Protein AF-A3UJA1-F1 (afdb_monomer_lite)

Structure (mmCIF, N/CA/C/O backbone):
data_AF-A3UJA1-F1
#
_entry.id   AF-A3UJA1-F1
#
loop_
_atom_site.group_PDB
_atom_site.id
_atom_site.type_symbol
_atom_site.label_atom_id
_atom_site.label_alt_id
_atom_site.label_comp_id
_atom_site.label_asym_id
_atom_site.label_entity_id
_atom_site.label_seq_id
_atom_site.pdbx_PDB_ins_code
_atom_site.Cartn_x
_atom_site.Cartn_y
_atom_site.Cartn_z
_atom_site.occupancy
_atom_site.B_iso_or_equiv
_atom_site.auth_seq_id
_atom_site.auth_comp_id
_atom_site.auth_asym_id
_atom_site.auth_atom_id
_atom_site.pdbx_PDB_model_num
ATOM 1 N N . MET A 1 1 ? -39.112 -81.242 25.189 1.00 46.62 1 MET A N 1
ATOM 2 C CA . MET A 1 1 ? -38.487 -80.443 24.112 1.00 46.62 1 MET A CA 1
ATOM 3 C C . MET A 1 1 ? -39.246 -79.126 24.013 1.00 46.62 1 MET A C 1
ATOM 5 O O . MET A 1 1 ? -40.306 -79.094 23.406 1.00 46.62 1 MET A O 1
ATOM 9 N N . PHE A 1 2 ? -38.778 -78.077 24.692 1.00 40.09 2 PHE A N 1
ATOM 10 C CA . PHE A 1 2 ? -39.441 -76.768 24.705 1.00 40.09 2 PHE A CA 1
ATOM 11 C C . PHE A 1 2 ? -38.776 -75.864 23.662 1.00 40.09 2 PHE A C 1
ATOM 13 O O . PHE A 1 2 ? -37.594 -75.553 23.775 1.00 40.09 2 PHE A O 1
ATOM 20 N N . LYS A 1 3 ? -39.524 -75.503 22.613 1.00 41.84 3 LYS A N 1
ATOM 21 C CA . LYS A 1 3 ? -39.110 -74.527 21.598 1.00 41.84 3 LYS A CA 1
ATOM 22 C C . LYS A 1 3 ? -39.428 -73.123 22.115 1.00 41.84 3 LYS A C 1
ATOM 24 O O . LYS A 1 3 ? -40.592 -72.801 22.325 1.00 41.84 3 LYS A O 1
ATOM 29 N N . ALA A 1 4 ? -38.390 -72.316 22.311 1.00 40.47 4 ALA A N 1
ATOM 30 C CA . ALA A 1 4 ? -38.502 -70.889 22.574 1.00 40.47 4 ALA A CA 1
ATOM 31 C C . ALA A 1 4 ? -38.815 -70.146 21.265 1.00 40.47 4 ALA A C 1
ATOM 33 O O . ALA A 1 4 ? -38.145 -70.356 20.254 1.00 40.47 4 ALA A O 1
ATOM 34 N N . LEU A 1 5 ? -39.840 -69.293 21.293 1.00 38.34 5 LEU A N 1
ATOM 35 C CA . LEU A 1 5 ? -40.178 -68.354 20.229 1.00 38.34 5 LEU A CA 1
ATOM 36 C C . LEU A 1 5 ? -39.734 -66.966 20.705 1.00 38.34 5 LEU A C 1
ATOM 38 O O . LEU A 1 5 ? -40.384 -66.365 21.557 1.00 38.34 5 LEU A O 1
ATOM 42 N N . SER A 1 6 ? -38.595 -66.490 20.208 1.00 42.59 6 SER A N 1
ATOM 43 C CA . SER A 1 6 ? -38.082 -65.152 20.511 1.00 42.59 6 SER A CA 1
ATOM 44 C C . SER A 1 6 ? -38.470 -64.188 19.394 1.00 42.59 6 SER A C 1
ATOM 46 O O . SER A 1 6 ? -38.066 -64.346 18.245 1.00 42.59 6 SER A O 1
ATOM 48 N N . LEU A 1 7 ? -39.280 -63.201 19.768 1.00 37.72 7 LEU A N 1
ATOM 49 C CA . LEU A 1 7 ? -39.694 -62.048 18.977 1.00 37.72 7 LEU A CA 1
ATOM 50 C C . LEU A 1 7 ? -38.495 -61.100 18.802 1.00 37.72 7 LEU A C 1
ATOM 52 O O . LEU A 1 7 ? -37.972 -60.579 19.786 1.00 37.72 7 LEU A O 1
ATOM 56 N N . ALA A 1 8 ? -38.042 -60.901 17.564 1.00 43.91 8 ALA A N 1
ATOM 57 C CA . ALA A 1 8 ? -36.957 -59.979 17.244 1.00 43.91 8 ALA A CA 1
ATOM 58 C C . ALA A 1 8 ? -37.483 -58.537 17.148 1.00 43.91 8 ALA A C 1
ATOM 60 O O . ALA A 1 8 ? -38.370 -58.229 16.353 1.00 43.91 8 ALA A O 1
ATOM 61 N N . LEU A 1 9 ? -36.918 -57.668 17.982 1.00 38.25 9 LEU A N 1
ATOM 62 C CA . LEU A 1 9 ? -37.148 -56.229 18.030 1.00 38.25 9 LEU A CA 1
ATOM 63 C C . LEU A 1 9 ? -36.392 -55.552 16.871 1.00 38.25 9 LEU A C 1
ATOM 65 O O . LEU A 1 9 ? -35.168 -55.633 16.799 1.00 38.25 9 LEU A O 1
ATOM 69 N N . VAL A 1 10 ? -37.110 -54.885 15.965 1.00 43.47 10 VAL A N 1
ATOM 70 C CA . VAL A 1 10 ? -36.519 -54.065 14.895 1.00 43.47 10 VAL A CA 1
ATOM 71 C C . VAL A 1 10 ? -36.221 -52.675 15.461 1.00 43.47 10 VAL A C 1
ATOM 73 O O . VAL A 1 10 ? -37.136 -51.878 15.650 1.00 43.47 10 VAL A O 1
ATOM 76 N N . LEU A 1 11 ? -34.947 -52.376 15.735 1.00 45.84 11 LEU A N 1
ATOM 77 C CA . LEU A 1 11 ? -34.476 -50.998 15.902 1.00 45.84 11 LEU A CA 1
ATOM 78 C C . LEU A 1 11 ? -33.991 -50.482 14.546 1.00 45.84 11 LEU A C 1
ATOM 80 O O . LEU A 1 11 ? -33.028 -50.997 13.981 1.00 45.84 11 LEU A O 1
ATOM 84 N N . GLY A 1 12 ? -34.665 -49.452 14.036 1.00 42.19 12 GLY A N 1
ATOM 85 C CA . GLY A 1 12 ? -34.192 -48.669 12.903 1.00 42.19 12 GLY A CA 1
ATOM 86 C C . GLY A 1 12 ? -32.969 -47.846 13.301 1.00 42.19 12 GLY A C 1
ATOM 87 O O . GLY A 1 12 ? -33.045 -47.012 14.198 1.00 42.19 12 GLY A O 1
ATOM 88 N N . ALA A 1 13 ? -31.851 -48.068 12.615 1.00 45.81 13 ALA A N 1
ATOM 89 C CA . ALA A 1 13 ? -30.716 -47.161 12.623 1.00 45.81 13 ALA A CA 1
ATOM 90 C C . ALA A 1 13 ? -30.770 -46.334 11.334 1.00 45.81 13 ALA A C 1
ATOM 92 O O . ALA A 1 13 ? -30.531 -46.839 10.238 1.00 45.81 13 ALA A O 1
ATOM 93 N N . THR A 1 14 ? -31.125 -45.059 11.466 1.00 49.16 14 THR A N 1
ATOM 94 C CA . THR A 1 14 ? -30.944 -44.054 10.421 1.00 49.16 14 THR A CA 1
ATOM 95 C C . THR A 1 14 ? -29.449 -43.906 10.166 1.00 49.16 14 THR A C 1
ATOM 97 O O . THR A 1 14 ? -28.726 -43.361 11.000 1.00 49.16 14 THR A O 1
ATOM 100 N N . GLY A 1 15 ? -28.975 -44.423 9.034 1.00 40.38 15 GLY A N 1
ATOM 101 C CA . GLY A 1 15 ? -27.613 -44.197 8.575 1.00 40.38 15 GLY A CA 1
ATOM 102 C C . GLY A 1 15 ? -27.426 -42.719 8.260 1.00 40.38 15 GLY A C 1
ATOM 103 O O . GLY A 1 15 ? -27.857 -42.244 7.214 1.00 40.38 15 GLY A O 1
ATOM 104 N N . THR A 1 16 ? -26.793 -41.979 9.165 1.00 44.75 16 THR A N 1
ATOM 105 C CA . THR A 1 16 ? -26.185 -40.694 8.835 1.00 44.75 16 THR A CA 1
ATOM 106 C C . THR A 1 16 ? -25.017 -40.974 7.906 1.00 44.75 16 THR A C 1
ATOM 108 O O . THR A 1 16 ? -23.961 -41.434 8.339 1.00 44.75 16 THR A O 1
ATOM 111 N N . THR A 1 17 ? -25.216 -40.724 6.618 1.00 44.72 17 THR A N 1
ATOM 112 C CA . THR A 1 17 ? -24.148 -40.633 5.627 1.00 44.72 17 THR A CA 1
ATOM 113 C C . THR A 1 17 ? -23.241 -39.475 6.031 1.00 44.72 17 THR A C 1
ATOM 115 O O . THR A 1 17 ? -23.491 -38.316 5.708 1.00 44.72 17 THR A O 1
ATOM 118 N N . THR A 1 18 ? -22.184 -39.768 6.780 1.00 44.53 18 THR A N 1
ATOM 119 C CA . THR A 1 18 ? -21.067 -38.842 6.934 1.00 44.53 18 THR A CA 1
ATOM 120 C C . THR A 1 18 ? -20.348 -38.795 5.594 1.00 44.53 18 THR A C 1
ATOM 122 O O . THR A 1 18 ? -19.543 -39.670 5.277 1.00 44.53 18 THR A O 1
ATOM 125 N N . VAL A 1 19 ? -20.668 -37.791 4.778 1.00 49.06 19 VAL A N 1
ATOM 126 C CA . VAL A 1 19 ? -19.791 -37.389 3.680 1.00 49.06 19 VAL A CA 1
ATOM 127 C C . VAL A 1 19 ? -18.528 -36.865 4.346 1.00 49.06 19 VAL A C 1
ATOM 129 O O . VAL A 1 19 ? -18.514 -35.768 4.900 1.00 49.06 19 VAL A O 1
ATOM 132 N N . ALA A 1 20 ? -17.479 -37.683 4.354 1.00 44.03 20 ALA A N 1
ATOM 133 C CA . ALA A 1 20 ? -16.143 -37.205 4.640 1.00 44.03 20 ALA A CA 1
ATOM 134 C C . ALA A 1 20 ? -15.808 -36.180 3.550 1.00 44.03 20 ALA A C 1
ATOM 136 O O . ALA A 1 20 ? -15.507 -36.554 2.416 1.00 44.03 20 ALA A O 1
ATOM 137 N N . LEU A 1 21 ? -15.912 -34.886 3.871 1.00 48.75 21 LEU A N 1
ATOM 138 C CA . LEU A 1 21 ? -15.221 -33.864 3.098 1.00 48.75 21 LEU A CA 1
ATOM 139 C C . LEU A 1 21 ? -13.742 -34.203 3.232 1.00 48.75 21 LEU A C 1
ATOM 141 O O . LEU A 1 21 ? -13.133 -33.975 4.278 1.00 48.75 21 LEU A O 1
ATOM 145 N N . ALA A 1 22 ? -13.197 -34.824 2.187 1.00 49.94 22 ALA A N 1
ATOM 146 C CA . ALA A 1 22 ? -11.770 -34.949 2.008 1.00 49.94 22 ALA A CA 1
ATOM 147 C C . ALA A 1 22 ? -11.184 -33.555 2.230 1.00 49.94 22 ALA A C 1
ATOM 149 O O . ALA A 1 22 ? -11.539 -32.603 1.532 1.00 49.94 22 ALA A O 1
ATOM 150 N N . GLY A 1 23 ? -10.358 -33.439 3.268 1.00 43.28 23 GLY A N 1
ATOM 151 C CA . GLY A 1 23 ? -9.580 -32.253 3.545 1.00 43.28 23 GLY A CA 1
ATOM 152 C C . GLY A 1 23 ? -8.657 -32.015 2.367 1.00 43.28 23 GLY A C 1
ATOM 153 O O . GLY A 1 23 ? -7.530 -32.500 2.339 1.00 43.28 23 GLY A O 1
ATOM 154 N N . GLN A 1 24 ? -9.142 -31.262 1.389 1.00 37.12 24 GLN A N 1
ATOM 155 C CA . GLN A 1 24 ? -8.267 -30.523 0.517 1.00 37.12 24 GLN A CA 1
ATOM 156 C C . GLN A 1 24 ? -7.654 -29.479 1.440 1.00 37.12 24 GLN A C 1
ATOM 158 O O . GLN A 1 24 ? -8.306 -28.503 1.813 1.00 37.12 24 GLN A O 1
ATOM 163 N N . GLN A 1 25 ? -6.428 -29.737 1.900 1.00 37.75 25 GLN A N 1
ATOM 164 C CA . GLN A 1 25 ? -5.584 -28.654 2.364 1.00 37.75 25 GLN A CA 1
ATOM 165 C C . GLN A 1 25 ? -5.562 -27.662 1.209 1.00 37.75 25 GLN A C 1
ATOM 167 O O . GLN A 1 25 ? -4.919 -27.894 0.185 1.00 37.75 25 GLN A O 1
ATOM 172 N N . VAL A 1 26 ? -6.341 -26.590 1.344 1.00 41.62 26 VAL A N 1
ATOM 173 C CA . VAL A 1 26 ? -6.108 -25.378 0.584 1.00 41.62 26 VAL A CA 1
ATOM 174 C C . VAL A 1 26 ? -4.702 -25.004 1.008 1.00 41.62 26 VAL A C 1
ATOM 176 O O . VAL A 1 26 ? -4.492 -24.529 2.122 1.00 41.62 26 VAL A O 1
ATOM 179 N N . VAL A 1 27 ? -3.721 -25.357 0.177 1.00 40.00 27 VAL A N 1
ATOM 180 C CA . VAL A 1 27 ? -2.393 -24.770 0.241 1.00 40.00 27 VAL A CA 1
ATOM 181 C C . VAL A 1 27 ? -2.692 -23.289 0.134 1.00 40.00 27 VAL A C 1
ATOM 183 O O . VAL A 1 27 ? -3.068 -22.823 -0.939 1.00 40.00 27 VAL A O 1
ATOM 186 N N . GLY A 1 28 ? -2.717 -22.598 1.275 1.00 40.19 28 GLY A N 1
ATOM 187 C CA . GLY A 1 28 ? -2.993 -21.176 1.310 1.00 40.19 28 GLY A CA 1
ATOM 188 C C . GLY A 1 28 ? -1.949 -20.559 0.410 1.00 40.19 28 GLY A C 1
ATOM 189 O O . GLY A 1 28 ? -0.768 -20.598 0.751 1.00 40.19 28 GLY A O 1
ATOM 190 N N . ALA A 1 29 ? -2.360 -20.120 -0.782 1.00 51.06 29 ALA A N 1
ATOM 191 C CA . ALA A 1 29 ? -1.466 -19.442 -1.694 1.00 51.06 29 ALA A CA 1
ATOM 192 C C . ALA A 1 29 ? -0.898 -18.284 -0.887 1.00 51.06 29 ALA A C 1
ATOM 194 O O . ALA A 1 29 ? -1.648 -17.425 -0.417 1.00 51.06 29 ALA A O 1
ATOM 195 N N . GLN A 1 30 ? 0.401 -18.340 -0.610 1.00 60.47 30 GLN A N 1
ATOM 196 C CA . GLN A 1 30 ? 1.032 -17.283 0.143 1.00 60.47 30 GLN A CA 1
ATOM 197 C C . GLN A 1 30 ? 0.828 -16.008 -0.665 1.00 60.47 30 GLN A C 1
ATOM 199 O O . GLN A 1 30 ? 1.183 -15.948 -1.841 1.00 60.47 30 GLN A O 1
ATOM 204 N N . SER A 1 31 ? 0.148 -15.050 -0.041 1.00 77.44 31 SER A N 1
ATOM 205 C CA . SER A 1 31 ? -0.158 -13.744 -0.605 1.00 77.44 31 SER A CA 1
ATOM 206 C C . SER A 1 31 ? 1.083 -13.180 -1.295 1.00 77.44 31 SER A C 1
ATOM 208 O O . SER A 1 31 ? 2.118 -13.023 -0.647 1.00 77.44 31 SER A O 1
ATOM 210 N N . ALA A 1 32 ? 0.989 -12.884 -2.596 1.00 90.62 32 ALA A N 1
ATOM 211 C CA . ALA A 1 32 ? 2.087 -12.264 -3.342 1.00 90.62 32 ALA A CA 1
ATOM 212 C C . ALA A 1 32 ? 2.425 -10.871 -2.783 1.00 90.62 32 ALA A C 1
ATOM 214 O O . ALA A 1 32 ? 3.522 -10.357 -2.996 1.00 90.62 32 ALA A O 1
ATOM 215 N N . VAL A 1 33 ? 1.497 -10.278 -2.026 1.00 97.50 33 VAL A N 1
ATOM 216 C CA . VAL A 1 33 ? 1.716 -9.051 -1.271 1.00 97.50 33 VAL A CA 1
ATOM 217 C C . VAL A 1 33 ? 1.941 -9.365 0.209 1.00 97.50 33 VAL A C 1
ATOM 219 O O . VAL A 1 33 ? 1.050 -9.869 0.893 1.00 97.50 33 VAL A O 1
ATOM 222 N N . ALA A 1 34 ? 3.114 -9.029 0.733 1.00 97.88 34 ALA A N 1
ATOM 223 C CA . ALA A 1 34 ? 3.421 -9.108 2.155 1.00 97.88 34 ALA A CA 1
ATOM 224 C C . ALA A 1 34 ? 3.250 -7.725 2.798 1.00 97.88 34 ALA A C 1
ATOM 226 O O . ALA A 1 34 ? 4.032 -6.814 2.531 1.00 97.88 34 ALA A O 1
ATOM 227 N N . VAL A 1 35 ? 2.232 -7.561 3.649 1.00 98.12 35 VAL A N 1
ATOM 228 C CA . VAL A 1 35 ? 1.947 -6.279 4.313 1.00 98.12 35 VAL A CA 1
ATOM 229 C C . VAL A 1 35 ? 2.542 -6.256 5.719 1.00 98.12 35 VAL A C 1
ATOM 231 O O . VAL A 1 35 ? 2.167 -7.042 6.590 1.00 98.12 35 VAL A O 1
ATOM 234 N N . SER A 1 36 ? 3.452 -5.316 5.947 1.00 97.94 36 SER A N 1
ATOM 235 C CA . SER A 1 36 ? 3.986 -4.953 7.251 1.00 97.94 36 SER A CA 1
ATOM 236 C C . SER A 1 36 ? 3.211 -3.755 7.793 1.00 97.94 36 SER A C 1
ATOM 238 O O . SER A 1 36 ? 3.413 -2.612 7.379 1.00 97.94 36 SER A O 1
ATOM 240 N N . PHE A 1 37 ? 2.277 -4.033 8.698 1.00 97.31 37 PHE A N 1
ATOM 241 C CA . PHE A 1 37 ? 1.484 -3.013 9.375 1.00 97.31 37 PHE A CA 1
ATOM 242 C C . PHE A 1 37 ? 2.306 -2.402 10.500 1.00 97.31 37 PHE A C 1
ATOM 244 O O . PHE A 1 37 ? 2.574 -3.063 11.508 1.00 97.31 37 PHE A O 1
ATOM 251 N N . GLN A 1 38 ? 2.686 -1.146 10.320 1.00 96.00 38 GLN A N 1
ATOM 252 C CA . GLN A 1 38 ? 3.449 -0.406 11.308 1.00 96.00 38 GLN A CA 1
ATOM 253 C C . GLN A 1 38 ? 2.523 0.015 12.447 1.00 96.00 38 GLN A C 1
ATOM 255 O O . GLN A 1 38 ? 1.400 0.464 12.208 1.00 96.00 38 GLN A O 1
ATOM 260 N N . ALA A 1 39 ? 2.990 -0.140 13.682 1.00 83.31 39 ALA A N 1
ATOM 261 C CA . ALA A 1 39 ? 2.314 0.434 14.836 1.00 83.31 39 ALA A CA 1
ATOM 262 C C . ALA A 1 39 ? 2.504 1.955 14.802 1.00 83.31 39 ALA A C 1
ATOM 264 O O . ALA A 1 39 ? 3.624 2.441 14.616 1.00 83.31 39 ALA A O 1
ATOM 265 N N . GLY A 1 40 ? 1.417 2.704 14.952 1.00 74.81 40 GLY A N 1
ATOM 266 C CA . GLY A 1 40 ? 1.478 4.142 15.188 1.00 74.81 40 GLY A CA 1
ATOM 267 C C . GLY A 1 40 ? 1.228 4.455 16.652 1.00 74.81 40 GLY A C 1
ATOM 268 O O . GLY A 1 40 ? 0.617 3.669 17.364 1.00 74.81 40 GLY A O 1
ATOM 269 N N . GLU A 1 41 ? 1.599 5.658 17.086 1.00 76.38 41 GLU A N 1
ATOM 270 C CA . GLU A 1 41 ? 1.197 6.158 18.411 1.00 76.38 41 GLU A CA 1
ATOM 271 C C . GLU A 1 41 ? -0.332 6.222 18.572 1.00 76.38 41 GLU A C 1
ATOM 273 O O . GLU A 1 41 ? -0.847 6.218 19.687 1.00 76.38 41 GLU A O 1
ATOM 278 N N . THR A 1 42 ? -1.063 6.307 17.456 1.00 72.94 42 THR A N 1
ATOM 279 C CA . THR A 1 42 ? -2.495 6.617 17.429 1.00 72.94 42 THR A CA 1
ATOM 280 C C . THR A 1 42 ? -3.396 5.447 17.053 1.00 72.94 42 THR A C 1
ATOM 282 O O . THR A 1 42 ? -4.594 5.531 17.313 1.00 72.94 42 THR A O 1
ATOM 285 N N . HIS A 1 43 ? -2.875 4.387 16.426 1.00 89.25 43 HIS A N 1
ATOM 286 C CA . HIS A 1 43 ? -3.688 3.250 15.985 1.00 89.25 43 HIS A CA 1
ATOM 287 C C . HIS A 1 43 ? -2.844 2.000 15.757 1.00 89.25 43 HIS A C 1
ATOM 289 O O . HIS A 1 43 ? -1.851 2.039 15.028 1.00 89.25 43 HIS A O 1
ATOM 295 N N . ASP A 1 44 ? -3.323 0.884 16.296 1.00 93.69 44 ASP A N 1
ATOM 296 C CA . ASP A 1 44 ? -2.872 -0.455 15.944 1.00 93.69 44 ASP A CA 1
ATOM 297 C C . ASP A 1 44 ? -3.957 -1.137 15.118 1.00 93.69 44 ASP A C 1
ATOM 299 O O . ASP A 1 44 ? -5.079 -1.332 15.589 1.00 93.69 44 ASP A O 1
ATOM 303 N N . TYR A 1 45 ? -3.621 -1.534 13.888 1.00 94.81 45 TYR A N 1
ATOM 304 C CA . TYR A 1 45 ? -4.596 -2.184 13.019 1.00 94.81 45 TYR A CA 1
ATOM 305 C C . TYR A 1 45 ? -5.121 -3.481 13.632 1.00 94.81 45 TYR A C 1
ATOM 307 O O . TYR A 1 45 ? -4.345 -4.383 13.977 1.00 94.81 45 TYR A O 1
ATOM 315 N N . THR A 1 46 ? -6.441 -3.593 13.698 1.00 95.69 46 THR A N 1
ATOM 316 C CA . THR A 1 46 ? -7.161 -4.781 14.152 1.00 95.69 46 THR A CA 1
ATOM 317 C C . THR A 1 46 ? -7.017 -5.934 13.155 1.00 95.69 46 THR A C 1
ATOM 319 O O . THR A 1 46 ? -6.596 -5.761 12.011 1.00 95.69 46 THR A O 1
ATOM 322 N N . ALA A 1 47 ? -7.388 -7.148 13.567 1.00 96.56 47 ALA A N 1
ATOM 323 C CA . ALA A 1 47 ? -7.346 -8.307 12.678 1.00 96.56 47 ALA A CA 1
ATOM 324 C C . ALA A 1 47 ? -8.274 -8.160 11.452 1.00 96.56 47 ALA A C 1
ATOM 326 O O . ALA A 1 47 ? -7.891 -8.580 10.360 1.00 96.56 47 ALA A O 1
ATOM 327 N N . SER A 1 48 ? -9.457 -7.545 11.608 1.00 96.62 48 SER A N 1
ATOM 328 C CA . SER A 1 48 ? -10.393 -7.319 10.495 1.00 96.62 48 SER A CA 1
ATOM 329 C C . SER A 1 48 ? -9.851 -6.295 9.503 1.00 96.62 48 SER A C 1
ATOM 331 O O . SER A 1 48 ? -9.866 -6.548 8.299 1.00 96.62 48 SER A O 1
ATOM 333 N N . GLU A 1 49 ? -9.288 -5.193 10.003 1.00 97.62 49 GLU A N 1
ATOM 334 C CA . GLU A 1 49 ? -8.627 -4.181 9.176 1.00 97.62 49 GLU A CA 1
ATOM 335 C C . GLU A 1 49 ? -7.478 -4.799 8.381 1.00 97.62 49 GLU A C 1
ATOM 337 O O . GLU A 1 49 ? -7.399 -4.623 7.166 1.00 97.62 49 GLU A O 1
ATOM 342 N N . AR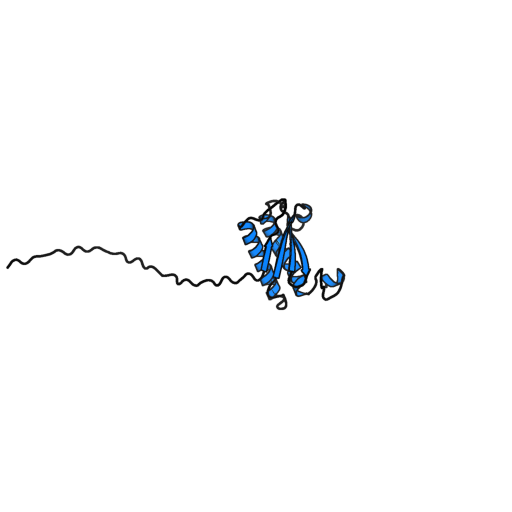G A 1 50 ? -6.617 -5.586 9.041 1.00 98.00 50 ARG A N 1
ATOM 343 C CA . ARG A 1 50 ? -5.483 -6.252 8.387 1.00 98.00 50 ARG A CA 1
ATOM 344 C C . ARG A 1 50 ? -5.927 -7.195 7.276 1.00 98.00 50 ARG A C 1
ATOM 346 O O . ARG A 1 50 ? -5.313 -7.188 6.209 1.00 98.00 50 ARG A O 1
ATOM 353 N N . ALA A 1 51 ? -6.975 -7.983 7.513 1.00 97.81 51 ALA A N 1
ATOM 354 C CA . ALA A 1 51 ? -7.530 -8.889 6.512 1.00 97.81 51 ALA A CA 1
ATOM 355 C C . ALA A 1 51 ? -8.076 -8.110 5.306 1.00 97.81 51 ALA A C 1
ATOM 357 O O . ALA A 1 51 ? -7.643 -8.344 4.182 1.00 97.81 51 ALA A O 1
ATOM 358 N N . LEU A 1 52 ? -8.928 -7.107 5.548 1.00 98.44 52 LEU A N 1
ATOM 359 C CA . LEU A 1 52 ? -9.508 -6.263 4.499 1.00 98.44 52 LEU A CA 1
ATOM 360 C C . LEU A 1 52 ? -8.436 -5.566 3.650 1.00 98.44 52 LEU A C 1
ATOM 362 O O . LEU A 1 52 ? -8.510 -5.561 2.422 1.00 98.44 52 LEU A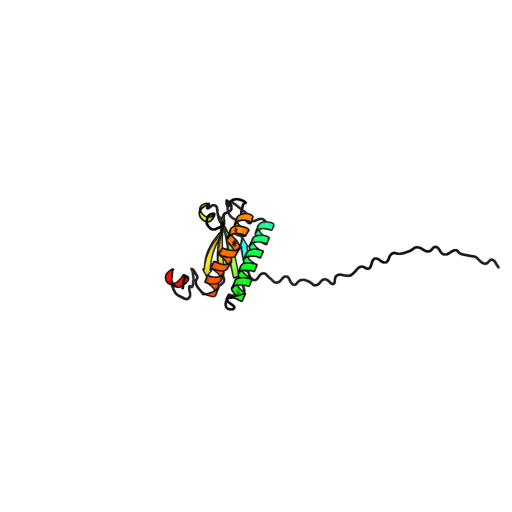 O 1
ATOM 366 N N . ILE A 1 53 ? -7.439 -4.971 4.303 1.00 98.56 53 ILE A N 1
ATOM 367 C CA . ILE A 1 53 ? -6.343 -4.258 3.641 1.00 98.56 53 ILE A CA 1
ATOM 368 C C . ILE A 1 53 ? -5.516 -5.222 2.789 1.00 98.56 53 ILE A C 1
ATOM 370 O O . ILE A 1 53 ? -5.194 -4.910 1.641 1.00 98.56 53 ILE A O 1
ATOM 374 N N . SER A 1 54 ? -5.192 -6.397 3.333 1.00 98.44 54 SER A N 1
ATOM 375 C CA . SER A 1 54 ? -4.413 -7.412 2.618 1.00 98.44 54 SER A CA 1
ATOM 376 C C . SER A 1 54 ? -5.170 -7.944 1.402 1.00 98.44 54 SER A C 1
ATOM 378 O O . SER A 1 54 ? -4.575 -8.089 0.336 1.00 98.44 54 SER A O 1
ATOM 380 N N . ASP A 1 55 ? -6.479 -8.172 1.522 1.00 98.31 55 ASP A N 1
ATOM 381 C CA . ASP A 1 55 ? -7.325 -8.619 0.412 1.00 98.31 55 ASP A CA 1
ATOM 382 C C . ASP A 1 55 ? -7.364 -7.586 -0.721 1.00 98.31 55 ASP A C 1
ATOM 384 O O . ASP A 1 55 ? -7.159 -7.931 -1.887 1.00 98.31 55 ASP A O 1
ATOM 388 N N . ILE A 1 56 ? -7.550 -6.303 -0.391 1.00 98.69 56 ILE A N 1
ATOM 389 C CA . ILE A 1 56 ? -7.577 -5.223 -1.389 1.00 98.69 56 ILE A CA 1
ATOM 390 C C . ILE A 1 56 ? -6.216 -5.075 -2.084 1.00 98.69 56 ILE A C 1
ATOM 392 O O . ILE A 1 56 ? -6.161 -4.906 -3.304 1.00 98.69 56 ILE A O 1
ATOM 396 N N . LEU A 1 57 ? -5.109 -5.151 -1.341 1.00 98.62 57 LEU A N 1
ATOM 397 C CA . LEU A 1 57 ? -3.772 -5.047 -1.932 1.00 98.62 57 LEU A CA 1
ATOM 398 C C . LEU A 1 57 ? -3.426 -6.262 -2.796 1.00 98.62 57 LEU A C 1
ATOM 400 O O . LEU A 1 57 ? -2.822 -6.099 -3.856 1.00 98.62 57 LEU A O 1
ATOM 404 N N . ASN A 1 58 ? -3.860 -7.462 -2.409 1.00 98.19 58 ASN A N 1
ATOM 405 C CA . ASN A 1 58 ? -3.757 -8.637 -3.269 1.00 98.19 58 ASN A CA 1
ATOM 406 C C . ASN A 1 58 ? -4.569 -8.483 -4.548 1.00 98.19 58 ASN A C 1
ATOM 408 O O . ASN A 1 58 ? -4.086 -8.832 -5.623 1.00 98.19 58 ASN A O 1
ATOM 412 N N . GLN A 1 59 ? -5.775 -7.928 -4.460 1.00 98.31 59 GLN A N 1
ATOM 413 C CA . GLN A 1 59 ? -6.575 -7.639 -5.643 1.00 98.31 59 GLN A CA 1
ATOM 414 C C . GLN A 1 59 ? -5.860 -6.646 -6.571 1.00 98.31 59 GLN A C 1
ATOM 416 O O . GLN A 1 59 ? -5.771 -6.900 -7.773 1.00 98.31 59 GLN A O 1
ATOM 421 N N . ALA A 1 60 ? -5.304 -5.558 -6.025 1.00 98.50 60 ALA A N 1
ATOM 422 C CA . ALA A 1 60 ? -4.510 -4.599 -6.794 1.00 98.50 60 ALA A CA 1
ATOM 423 C C . ALA A 1 60 ? -3.314 -5.278 -7.487 1.00 98.50 60 ALA A C 1
ATOM 425 O O . ALA A 1 60 ? -3.064 -5.033 -8.670 1.00 98.50 60 ALA A O 1
ATOM 426 N N . TYR A 1 61 ? -2.625 -6.179 -6.780 1.00 98.50 61 TYR A N 1
ATOM 427 C CA . TYR A 1 61 ? -1.522 -6.963 -7.332 1.00 98.50 61 TYR A CA 1
ATOM 428 C C . TYR A 1 61 ? -1.963 -7.838 -8.500 1.00 98.50 61 TYR A C 1
ATOM 430 O O . TYR A 1 61 ? -1.349 -7.766 -9.559 1.00 98.50 61 TYR A O 1
ATOM 438 N N . GLN A 1 62 ? -3.029 -8.627 -8.343 1.00 98.06 62 GLN A N 1
ATOM 439 C CA . GLN A 1 62 ? -3.485 -9.536 -9.400 1.00 98.06 62 GLN A CA 1
ATOM 440 C C . GLN A 1 62 ? -3.893 -8.771 -10.663 1.00 98.06 62 GLN A C 1
ATOM 442 O O . GLN A 1 62 ? -3.522 -9.171 -11.765 1.00 98.06 62 GLN A O 1
ATOM 447 N N . ILE A 1 63 ? -4.598 -7.644 -10.505 1.00 98.25 63 ILE A N 1
ATOM 448 C CA . I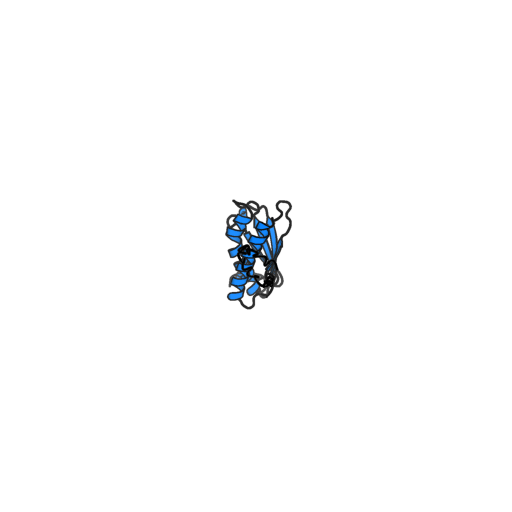LE A 1 63 ? -4.972 -6.771 -11.627 1.00 98.25 63 ILE A CA 1
ATOM 449 C C . ILE A 1 63 ? -3.713 -6.231 -12.314 1.00 98.25 63 ILE A C 1
ATOM 451 O O . ILE A 1 63 ? -3.557 -6.370 -13.523 1.00 98.25 63 ILE A O 1
ATOM 455 N N . THR A 1 64 ? -2.773 -5.680 -11.543 1.00 97.94 64 THR A N 1
ATOM 456 C CA . THR A 1 64 ? -1.564 -5.072 -12.117 1.00 97.94 64 THR A CA 1
ATOM 457 C C . THR A 1 64 ? -0.662 -6.116 -12.774 1.00 97.94 64 THR A C 1
ATOM 459 O O . THR A 1 64 ? -0.128 -5.869 -13.848 1.00 97.94 64 THR A O 1
ATOM 462 N N . LYS A 1 65 ? -0.495 -7.296 -12.170 1.00 97.69 65 LYS A N 1
ATOM 463 C CA . LYS A 1 65 ? 0.319 -8.396 -12.711 1.00 97.69 65 LYS A CA 1
ATOM 464 C C . LYS A 1 65 ? -0.265 -8.956 -14.012 1.00 97.69 65 LYS A C 1
ATOM 466 O O . LYS A 1 65 ? 0.505 -9.381 -14.870 1.00 97.69 65 LYS A O 1
ATOM 471 N N . ALA A 1 66 ? -1.591 -8.940 -14.171 1.00 97.69 66 ALA A N 1
ATOM 472 C CA . ALA A 1 66 ? -2.246 -9.331 -15.418 1.00 97.69 66 ALA A CA 1
ATOM 473 C C . ALA A 1 66 ? -1.918 -8.361 -16.568 1.00 97.69 66 ALA A C 1
ATOM 475 O O . ALA A 1 66 ? -1.612 -8.813 -17.671 1.00 97.69 66 ALA A O 1
ATOM 476 N N . ASP A 1 67 ? -1.916 -7.053 -16.296 1.00 97.38 67 ASP A N 1
ATOM 477 C CA . ASP A 1 67 ? -1.593 -6.020 -17.292 1.00 97.38 67 ASP A CA 1
ATOM 478 C C . ASP A 1 67 ? -0.078 -5.863 -17.517 1.00 97.38 67 ASP A C 1
ATOM 480 O O . ASP A 1 67 ? 0.375 -5.531 -18.616 1.00 97.38 67 ASP A O 1
ATOM 484 N N . PHE A 1 68 ? 0.722 -6.128 -16.482 1.00 96.62 68 PHE A N 1
ATOM 485 C CA . PHE A 1 68 ? 2.177 -5.991 -16.469 1.00 96.62 68 PHE A CA 1
ATOM 486 C C . PHE A 1 68 ? 2.842 -7.276 -15.950 1.00 96.62 68 PHE A C 1
ATOM 488 O O . PHE A 1 68 ? 3.255 -7.342 -14.785 1.00 96.62 68 PHE A O 1
ATOM 495 N N . PRO A 1 69 ? 3.013 -8.303 -16.806 1.00 96.12 69 PRO A N 1
ATOM 496 C CA . PRO A 1 69 ? 3.595 -9.587 -16.408 1.00 96.12 69 PRO A CA 1
ATOM 497 C C . PRO A 1 69 ? 5.003 -9.483 -15.800 1.00 96.12 69 PRO A C 1
ATOM 499 O O . PRO A 1 69 ? 5.413 -10.367 -15.045 1.00 96.12 69 PRO A O 1
ATOM 502 N N . GLN A 1 70 ? 5.732 -8.401 -16.097 1.00 92.69 70 GLN A N 1
ATOM 503 C CA . GLN A 1 70 ? 7.061 -8.108 -15.559 1.00 92.69 70 GLN A CA 1
ATOM 504 C C . GLN A 1 70 ? 7.071 -7.557 -14.124 1.00 92.69 70 GLN A C 1
ATOM 506 O O . GLN A 1 70 ? 8.153 -7.420 -13.552 1.00 92.69 70 GLN A O 1
ATOM 511 N N . LEU A 1 71 ? 5.915 -7.220 -13.534 1.00 96.44 71 LEU A N 1
ATOM 512 C CA . LEU A 1 71 ? 5.837 -6.857 -12.113 1.00 96.44 71 LEU A CA 1
ATOM 513 C C . LEU A 1 71 ? 6.445 -7.989 -11.269 1.00 96.44 71 LEU A C 1
ATOM 515 O O . LEU A 1 71 ? 6.246 -9.157 -11.586 1.00 96.44 71 LEU A O 1
ATOM 519 N N . ALA A 1 72 ? 7.179 -7.674 -10.202 1.00 94.62 72 ALA A N 1
ATOM 520 C CA . ALA A 1 72 ? 7.812 -8.698 -9.369 1.00 94.62 72 ALA A CA 1
ATOM 521 C C . ALA A 1 72 ? 6.793 -9.720 -8.820 1.00 94.62 72 ALA A C 1
ATOM 523 O O . ALA A 1 72 ? 5.646 -9.382 -8.531 1.00 94.62 72 ALA A O 1
ATOM 524 N N . ASP A 1 73 ? 7.214 -10.977 -8.656 1.00 94.81 73 ASP A N 1
ATOM 525 C CA . ASP A 1 73 ? 6.337 -12.056 -8.166 1.00 94.81 73 ASP A CA 1
ATOM 526 C C . ASP A 1 73 ? 5.980 -11.912 -6.678 1.00 94.81 73 ASP A C 1
ATOM 528 O O . ASP A 1 73 ? 5.017 -12.514 -6.211 1.00 94.81 73 ASP A O 1
ATOM 532 N N . ALA A 1 74 ? 6.729 -11.085 -5.945 1.00 95.12 74 ALA A N 1
ATOM 533 C CA . ALA A 1 74 ? 6.448 -10.723 -4.566 1.00 95.12 74 ALA A CA 1
ATOM 534 C C . ALA A 1 74 ? 6.624 -9.214 -4.358 1.00 95.12 74 ALA A C 1
ATOM 536 O O . ALA A 1 74 ? 7.615 -8.633 -4.810 1.00 95.12 74 ALA A O 1
ATOM 537 N N . ILE A 1 75 ? 5.675 -8.602 -3.648 1.00 97.81 75 ILE A N 1
ATOM 538 C CA . ILE A 1 75 ? 5.671 -7.185 -3.277 1.00 97.81 75 ILE A CA 1
ATOM 539 C C . ILE A 1 75 ? 5.615 -7.065 -1.757 1.00 97.81 75 ILE A C 1
ATOM 541 O O . ILE A 1 75 ? 4.738 -7.640 -1.116 1.00 97.81 75 ILE A O 1
ATOM 545 N N . SER A 1 76 ? 6.506 -6.267 -1.182 1.00 98.50 76 SER A N 1
ATOM 546 C CA . SER A 1 76 ? 6.425 -5.873 0.224 1.00 98.50 76 SER A CA 1
ATOM 547 C C . SER A 1 76 ? 5.736 -4.519 0.348 1.00 98.50 76 SER A C 1
ATOM 549 O O . SER A 1 76 ? 6.030 -3.592 -0.406 1.00 98.50 76 SER A O 1
ATOM 551 N N . VAL A 1 77 ? 4.838 -4.384 1.318 1.00 98.75 77 VAL A N 1
ATOM 552 C CA . VAL A 1 77 ? 4.124 -3.136 1.603 1.00 98.75 77 VAL A CA 1
ATOM 553 C C . VAL A 1 77 ? 4.357 -2.753 3.053 1.00 98.75 77 VAL A C 1
ATOM 555 O O . VAL A 1 77 ? 4.020 -3.518 3.950 1.00 98.75 77 VAL A O 1
ATOM 558 N N . GLU A 1 78 ? 4.888 -1.563 3.293 1.00 98.44 78 GLU A N 1
ATOM 559 C CA . GLU A 1 78 ? 4.903 -0.943 4.617 1.00 98.44 78 GLU A CA 1
ATOM 560 C C . GLU A 1 78 ? 3.686 -0.026 4.729 1.00 98.44 78 GLU A C 1
ATOM 562 O O . GLU A 1 78 ? 3.561 0.925 3.958 1.00 98.44 78 GLU A O 1
ATOM 567 N N . LEU A 1 79 ? 2.764 -0.326 5.647 1.00 98.25 79 LEU A N 1
ATOM 568 C CA . LEU A 1 79 ? 1.564 0.482 5.856 1.00 98.25 79 LEU A CA 1
ATOM 569 C C . LEU A 1 79 ? 1.654 1.237 7.178 1.00 98.25 79 LEU A C 1
ATOM 571 O O . LEU A 1 79 ? 1.681 0.620 8.245 1.00 98.25 79 LEU A O 1
ATOM 575 N N . HIS A 1 80 ? 1.647 2.564 7.091 1.00 97.31 80 HIS A N 1
ATOM 576 C CA . HIS A 1 80 ? 1.709 3.460 8.237 1.00 97.31 80 HIS A CA 1
ATOM 577 C C . HIS A 1 80 ? 0.336 4.075 8.544 1.00 97.31 80 HIS A C 1
ATOM 579 O O . HIS A 1 80 ? -0.277 4.680 7.657 1.00 97.31 80 HIS A O 1
ATOM 585 N N . PRO A 1 81 ? -0.138 3.998 9.796 1.00 96.50 81 PRO A N 1
ATOM 586 C CA . PRO A 1 81 ? -1.261 4.810 10.240 1.00 96.50 81 PRO A CA 1
ATOM 587 C C . PRO A 1 81 ? -0.823 6.276 10.355 1.00 96.50 81 PRO A C 1
ATOM 589 O O . PRO A 1 81 ? 0.233 6.577 10.914 1.00 96.50 81 PRO A O 1
ATOM 592 N N . ILE A 1 82 ? -1.635 7.205 9.848 1.00 95.38 82 ILE A N 1
ATOM 593 C CA . ILE A 1 82 ? -1.366 8.648 9.930 1.00 95.38 82 ILE A CA 1
ATOM 594 C C . ILE A 1 82 ? -2.593 9.427 10.409 1.00 95.38 82 ILE A C 1
ATOM 596 O O . ILE A 1 82 ? -3.731 9.105 10.076 1.00 95.38 82 ILE A O 1
ATOM 600 N N . ASN A 1 83 ? -2.358 10.504 11.160 1.00 93.38 83 ASN A N 1
ATOM 601 C CA . ASN A 1 83 ? -3.376 11.491 11.518 1.00 93.38 83 ASN A CA 1
ATOM 602 C C . ASN A 1 83 ? -3.218 12.729 10.620 1.00 93.38 83 ASN A C 1
ATOM 604 O O . ASN A 1 83 ? -2.579 13.715 10.994 1.00 93.38 83 ASN A O 1
ATOM 608 N N . ARG A 1 84 ? -3.721 12.638 9.383 1.00 89.50 84 ARG A N 1
ATOM 609 C CA . ARG A 1 84 ? -3.626 13.715 8.385 1.00 89.50 84 ARG A CA 1
ATOM 610 C C . ARG A 1 84 ? -4.949 13.852 7.619 1.00 89.50 84 ARG A C 1
ATOM 612 O O . ARG A 1 84 ? -5.091 13.248 6.556 1.00 89.50 84 ARG A O 1
ATOM 619 N N . PRO A 1 85 ? -5.863 14.724 8.078 1.00 85.44 85 PRO A N 1
ATOM 620 C CA . PRO A 1 85 ? -7.160 14.943 7.426 1.00 85.44 85 PRO A CA 1
ATOM 621 C C . PRO A 1 85 ? -7.068 15.353 5.947 1.00 85.44 85 PRO A C 1
ATOM 623 O O . PRO A 1 85 ? -7.966 15.087 5.159 1.00 85.44 85 PRO A O 1
ATOM 626 N N . GLY A 1 86 ? -5.955 15.967 5.522 1.00 89.62 86 GLY A N 1
ATOM 627 C CA . GLY A 1 86 ? -5.737 16.328 4.115 1.00 89.62 86 GLY A CA 1
ATOM 628 C C . GLY A 1 86 ? -5.717 15.135 3.146 1.00 89.62 86 GLY A C 1
ATOM 629 O O . GLY A 1 86 ? -5.943 15.324 1.954 1.00 89.62 86 GLY A O 1
ATOM 630 N N . VAL A 1 87 ? -5.482 13.912 3.636 1.00 92.62 87 VAL A N 1
ATOM 631 C CA . VAL A 1 87 ? -5.511 12.687 2.816 1.00 92.62 87 VAL A CA 1
ATOM 632 C C . VAL A 1 87 ? -6.948 12.212 2.563 1.00 92.62 87 VAL A C 1
ATOM 634 O O . VAL A 1 87 ? -7.192 11.453 1.626 1.00 92.62 87 VAL A O 1
ATOM 637 N N . ASP A 1 88 ? -7.935 12.704 3.314 1.00 91.44 88 ASP A N 1
ATOM 638 C CA . ASP A 1 88 ? -9.327 12.269 3.177 1.00 91.44 88 ASP A CA 1
ATOM 639 C C . ASP A 1 88 ? -9.900 12.618 1.792 1.00 91.44 88 ASP A C 1
ATOM 641 O O . ASP A 1 88 ? -10.627 11.820 1.199 1.00 91.44 88 ASP A O 1
ATOM 645 N N . ALA A 1 89 ? -9.478 13.744 1.204 1.00 90.62 89 ALA A N 1
ATOM 646 C CA . ALA A 1 89 ? -9.834 14.128 -0.167 1.00 90.62 89 ALA A CA 1
ATOM 647 C C . ALA A 1 89 ? -9.319 13.140 -1.239 1.00 90.62 89 ALA A C 1
ATOM 649 O O . ALA A 1 89 ? -9.820 13.134 -2.361 1.00 90.62 89 ALA A O 1
ATOM 650 N N . LEU A 1 90 ? -8.339 12.295 -0.897 1.00 91.06 90 LEU A N 1
ATOM 651 C CA . LEU A 1 90 ? -7.781 11.243 -1.754 1.00 91.06 90 LEU A CA 1
ATOM 652 C C . LEU A 1 90 ? -8.390 9.859 -1.466 1.00 91.06 90 LEU A C 1
ATOM 654 O O . LEU A 1 90 ? -7.909 8.857 -1.994 1.00 91.06 90 LEU A O 1
ATOM 658 N N . GLY A 1 91 ? -9.426 9.787 -0.625 1.00 96.00 91 GLY A N 1
ATOM 659 C CA . GLY A 1 91 ? -9.998 8.524 -0.153 1.00 96.00 91 GLY A CA 1
ATOM 660 C C . GLY A 1 91 ? -9.276 7.945 1.065 1.00 96.00 91 GLY A C 1
ATOM 661 O O . GLY A 1 91 ? -9.388 6.753 1.322 1.00 96.00 91 GLY A O 1
ATOM 662 N N . GLY A 1 92 ? -8.516 8.761 1.804 1.00 97.25 92 GLY A N 1
ATOM 663 C CA . GLY A 1 92 ? -7.910 8.357 3.075 1.00 97.25 92 GLY A CA 1
ATOM 664 C C . GLY A 1 92 ? -6.645 7.505 2.948 1.00 97.25 92 GLY A C 1
ATOM 665 O O . GLY A 1 92 ? -6.120 7.070 3.969 1.00 97.25 92 GLY A O 1
ATOM 666 N N . VAL A 1 93 ? -6.123 7.293 1.733 1.00 98.12 93 VAL A N 1
ATOM 667 C CA . VAL A 1 93 ? -4.893 6.523 1.489 1.00 98.12 93 VAL A CA 1
ATOM 668 C C . VAL A 1 93 ? -3.992 7.243 0.491 1.00 98.12 93 VAL A C 1
ATOM 670 O O . VAL A 1 93 ? -4.434 7.630 -0.590 1.00 98.12 93 VAL A O 1
ATOM 673 N N . THR A 1 94 ? -2.710 7.364 0.822 1.00 97.62 94 THR A N 1
ATOM 674 C CA . THR A 1 94 ? -1.655 7.838 -0.086 1.00 97.62 94 THR A CA 1
ATOM 675 C C . THR A 1 94 ? -0.484 6.860 -0.072 1.00 97.62 94 THR A C 1
ATOM 677 O O . THR A 1 94 ? -0.394 6.010 0.813 1.00 97.62 94 THR A O 1
ATOM 680 N N . GLY A 1 95 ? 0.406 6.939 -1.055 1.00 97.19 95 GLY A N 1
ATOM 681 C CA . GLY A 1 95 ? 1.510 5.999 -1.158 1.00 97.19 95 GLY A CA 1
ATOM 682 C C . GLY A 1 95 ? 2.643 6.472 -2.044 1.00 97.19 95 GLY A C 1
ATOM 683 O O . GLY A 1 95 ? 2.621 7.584 -2.573 1.00 97.19 95 GLY A O 1
ATOM 684 N N . ARG A 1 96 ? 3.661 5.617 -2.125 1.00 97.56 96 ARG A N 1
ATOM 685 C CA . ARG A 1 96 ? 4.762 5.710 -3.081 1.00 97.56 96 ARG A CA 1
ATOM 686 C C . ARG A 1 96 ? 5.377 4.337 -3.344 1.00 97.56 96 ARG A C 1
ATOM 688 O O . ARG A 1 96 ? 5.551 3.533 -2.421 1.00 97.56 96 ARG A O 1
ATOM 695 N N . ALA A 1 97 ? 5.813 4.116 -4.576 1.00 97.00 97 ALA A N 1
ATOM 696 C CA . ALA A 1 97 ? 6.772 3.078 -4.927 1.00 97.00 97 ALA A CA 1
ATOM 697 C C . ALA A 1 97 ? 8.173 3.452 -4.408 1.00 97.00 97 ALA A C 1
ATOM 699 O O . ALA A 1 97 ? 8.872 4.295 -4.975 1.00 97.00 97 ALA A O 1
ATOM 700 N N . GLN A 1 98 ? 8.589 2.849 -3.292 1.00 97.00 98 GLN A N 1
ATOM 701 C CA . GLN A 1 98 ? 9.818 3.241 -2.598 1.00 97.00 98 GLN A CA 1
ATOM 702 C C . GLN A 1 98 ? 11.061 2.774 -3.354 1.00 97.00 98 GLN A C 1
ATOM 704 O O . GLN A 1 98 ? 11.940 3.575 -3.648 1.00 97.00 98 GLN A O 1
ATOM 709 N N . ARG A 1 99 ? 11.125 1.483 -3.677 1.00 95.19 99 ARG A N 1
ATOM 710 C CA . ARG A 1 99 ? 12.229 0.815 -4.385 1.00 95.19 99 ARG A CA 1
ATOM 711 C C . ARG A 1 99 ? 11.687 -0.441 -5.071 1.00 95.19 99 ARG A C 1
ATOM 713 O O . ARG A 1 99 ? 10.554 -0.821 -4.767 1.00 95.19 99 ARG A O 1
ATOM 720 N N . PRO A 1 100 ? 12.436 -1.107 -5.969 1.00 94.50 100 PRO A N 1
ATOM 721 C CA . PRO A 1 100 ? 11.942 -2.301 -6.649 1.00 94.50 100 PRO A CA 1
ATOM 722 C C . PRO A 1 100 ? 11.328 -3.321 -5.677 1.00 94.50 100 PRO A C 1
ATOM 724 O O . PRO A 1 100 ? 11.954 -3.711 -4.691 1.00 94.50 100 PRO A O 1
ATOM 727 N N . GLY A 1 101 ? 10.077 -3.706 -5.945 1.00 96.12 101 GLY A N 1
ATOM 728 C CA . GLY A 1 101 ? 9.304 -4.648 -5.132 1.00 96.12 101 GLY A CA 1
ATOM 729 C C . GLY A 1 101 ? 8.769 -4.111 -3.799 1.00 96.12 101 GLY A C 1
ATOM 730 O O . GLY A 1 101 ? 8.218 -4.901 -3.037 1.00 96.12 101 GLY A O 1
ATOM 731 N N . VAL A 1 102 ? 8.917 -2.817 -3.483 1.00 98.12 102 VAL A N 1
ATOM 732 C CA . VAL A 1 102 ? 8.517 -2.262 -2.178 1.00 98.12 102 VAL A CA 1
ATOM 733 C C . VAL A 1 102 ? 7.675 -1.002 -2.303 1.00 98.12 102 VAL A C 1
ATOM 735 O O . VAL A 1 102 ? 8.083 -0.013 -2.916 1.00 98.12 102 VAL A O 1
ATOM 738 N N . LEU A 1 103 ? 6.523 -1.027 -1.639 1.00 98.56 103 LEU A N 1
ATOM 739 C CA . LEU A 1 103 ? 5.626 0.109 -1.476 1.00 98.56 103 LEU A CA 1
ATOM 740 C C . LEU A 1 103 ? 5.666 0.629 -0.043 1.00 98.56 103 LEU A C 1
ATOM 742 O O . LEU A 1 103 ? 5.731 -0.156 0.903 1.00 98.56 103 LEU A O 1
ATOM 746 N N . VAL A 1 104 ? 5.537 1.945 0.105 1.00 98.56 104 VAL A N 1
ATOM 747 C CA . VAL A 1 104 ? 5.199 2.574 1.384 1.00 98.56 104 VAL A CA 1
ATOM 748 C C . VAL A 1 104 ? 3.856 3.263 1.220 1.00 98.56 104 VAL A C 1
ATOM 750 O O . VAL A 1 104 ? 3.708 4.150 0.376 1.00 98.56 104 VAL A O 1
ATOM 753 N N . LEU A 1 105 ? 2.882 2.842 2.015 1.00 98.44 105 LEU A N 1
ATOM 754 C CA . LEU A 1 105 ? 1.530 3.376 2.033 1.00 98.44 105 LEU A CA 1
ATOM 755 C C . LEU A 1 105 ? 1.255 4.040 3.380 1.00 98.44 105 LEU A C 1
ATOM 757 O O . LEU A 1 105 ? 1.730 3.597 4.425 1.00 98.44 105 LEU A O 1
ATOM 761 N N . GLU A 1 106 ? 0.443 5.084 3.354 1.00 97.62 106 GLU A N 1
ATOM 762 C CA . GLU A 1 106 ? -0.015 5.792 4.539 1.00 97.62 106 GLU A CA 1
ATOM 763 C C . GLU A 1 106 ? -1.543 5.868 4.512 1.00 97.62 106 GLU A C 1
ATOM 765 O O . GLU A 1 106 ? -2.138 6.226 3.490 1.00 97.62 106 GLU A O 1
ATOM 770 N N . MET A 1 107 ? -2.186 5.532 5.628 1.00 97.25 107 MET A N 1
ATOM 771 C CA . MET A 1 107 ? -3.644 5.498 5.737 1.00 97.25 107 MET A CA 1
ATOM 772 C C . MET A 1 107 ? -4.133 6.363 6.898 1.00 97.25 107 MET A C 1
ATOM 774 O O . MET A 1 107 ? -3.669 6.241 8.032 1.00 97.25 107 MET A O 1
ATOM 778 N N . SER A 1 108 ? -5.091 7.235 6.590 1.00 95.88 108 SER A N 1
ATOM 779 C CA . SER A 1 108 ? -5.738 8.138 7.537 1.00 95.88 108 SER A CA 1
ATOM 780 C C . SER A 1 108 ? -6.551 7.339 8.551 1.00 95.88 108 SER A C 1
ATOM 782 O O . SER A 1 108 ? -7.545 6.701 8.203 1.00 95.88 108 SER A O 1
ATOM 784 N N . VAL A 1 109 ? -6.147 7.393 9.821 1.00 94.94 109 VAL A N 1
ATOM 785 C CA . VAL A 1 109 ? -6.910 6.781 10.925 1.00 94.94 109 VAL A CA 1
ATOM 786 C C . VAL A 1 109 ? -8.075 7.658 11.378 1.00 94.94 109 VAL A C 1
ATOM 788 O O . VAL A 1 109 ? -8.968 7.201 12.084 1.00 94.94 109 VAL A O 1
ATOM 791 N N . THR A 1 110 ? -8.083 8.917 10.939 1.00 94.25 110 THR A N 1
ATOM 792 C CA . THR A 1 110 ? -9.136 9.902 11.206 1.00 94.25 110 THR A CA 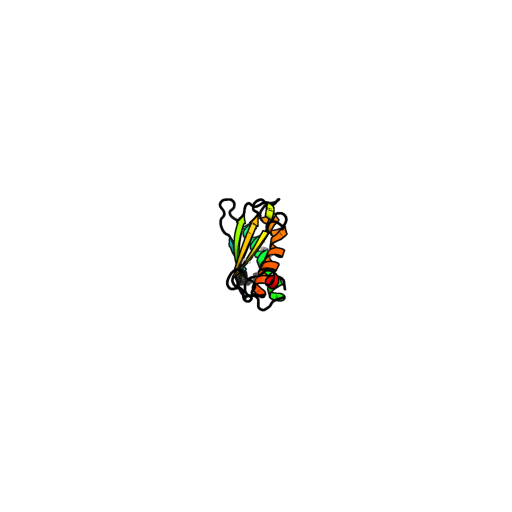1
ATOM 793 C C . THR A 1 110 ? -10.129 10.046 10.057 1.00 94.25 110 THR A C 1
ATOM 795 O O . THR A 1 110 ? -10.997 10.913 10.125 1.00 94.25 110 THR A O 1
ATOM 798 N N . TYR A 1 111 ? -10.010 9.225 9.008 1.00 96.56 111 TYR A N 1
ATOM 799 C CA . TYR A 1 111 ? -10.940 9.237 7.883 1.00 96.56 111 TYR A CA 1
ATOM 800 C C . TYR A 1 111 ? -12.383 9.035 8.379 1.00 96.56 111 TYR A C 1
ATOM 802 O O . TYR A 1 111 ? -12.597 8.223 9.287 1.00 96.56 111 TYR A O 1
ATOM 810 N N . PRO A 1 112 ? -13.396 9.715 7.812 1.00 95.50 112 PRO A N 1
ATOM 811 C CA . PRO A 1 112 ? -14.788 9.475 8.181 1.00 95.50 112 PRO A CA 1
ATOM 812 C C . PRO A 1 112 ? -15.172 7.992 8.036 1.00 95.50 112 PRO A C 1
ATOM 814 O O . PRO A 1 112 ? -15.177 7.444 6.938 1.00 95.50 112 PRO A O 1
ATOM 817 N N . GLY A 1 113 ? -15.495 7.333 9.155 1.00 95.31 113 GLY A N 1
ATOM 818 C CA . GLY A 1 113 ? -15.762 5.886 9.203 1.00 95.31 113 GLY A CA 1
ATOM 819 C C . GLY A 1 113 ? -14.542 5.005 9.518 1.00 95.31 113 GLY A C 1
ATOM 820 O O . GLY A 1 113 ? -14.664 3.783 9.513 1.00 95.31 113 GLY A O 1
ATOM 821 N N . GLY A 1 114 ? -13.391 5.606 9.822 1.00 95.19 114 GLY A N 1
ATOM 822 C CA . GLY A 1 114 ? -12.180 4.927 10.276 1.00 95.19 114 GLY A CA 1
ATOM 823 C C . GLY A 1 114 ? -11.359 4.259 9.163 1.00 95.19 114 GLY A C 1
ATOM 824 O O . GLY A 1 114 ? -11.662 4.407 7.973 1.00 95.19 114 GLY A O 1
ATOM 825 N N . PRO A 1 115 ? -10.311 3.503 9.540 1.00 95.94 115 PRO A N 1
ATOM 826 C CA . PRO A 1 115 ? -9.390 2.874 8.593 1.00 95.94 115 PRO A CA 1
ATOM 827 C C . PRO A 1 115 ? -10.056 1.900 7.616 1.00 95.94 115 PRO A C 1
ATOM 829 O O . PRO A 1 115 ? -9.677 1.854 6.448 1.00 95.94 115 PRO A O 1
ATOM 832 N N . GLU A 1 116 ? -11.082 1.155 8.038 1.00 97.75 116 GLU A N 1
ATOM 833 C CA . GLU A 1 116 ? -11.824 0.274 7.123 1.00 97.75 116 GLU A CA 1
ATOM 834 C C . GLU A 1 116 ? -12.547 1.065 6.020 1.00 97.75 116 GLU A C 1
ATOM 836 O O . GLU A 1 116 ? -12.569 0.639 4.861 1.00 97.75 116 GLU A O 1
ATOM 841 N N . ALA A 1 117 ? -13.109 2.233 6.350 1.00 98.06 117 ALA A N 1
ATOM 842 C CA . ALA A 1 117 ? -13.742 3.108 5.367 1.00 98.06 117 ALA A CA 1
ATOM 843 C C . ALA A 1 117 ? -12.705 3.716 4.410 1.00 98.06 117 ALA A C 1
ATOM 845 O O . ALA A 1 117 ? -12.929 3.706 3.198 1.00 98.06 117 ALA A O 1
ATOM 846 N N . ALA A 1 118 ? -11.546 4.146 4.923 1.00 97.94 118 ALA A N 1
ATOM 847 C CA . ALA A 1 118 ? -10.426 4.602 4.094 1.00 97.94 118 ALA A CA 1
ATOM 848 C C . ALA A 1 118 ? -9.934 3.495 3.144 1.00 97.94 118 ALA A C 1
ATOM 850 O O . ALA A 1 118 ? -9.739 3.726 1.949 1.00 97.94 118 ALA A O 1
ATOM 851 N N . ALA A 1 119 ? -9.795 2.263 3.647 1.00 98.31 119 ALA A N 1
ATOM 852 C CA . ALA A 1 119 ? -9.379 1.117 2.847 1.00 98.31 119 ALA A CA 1
ATOM 853 C C . ALA A 1 119 ? -10.338 0.880 1.670 1.00 98.31 119 ALA A C 1
ATOM 855 O O . ALA A 1 119 ? -9.906 0.773 0.522 1.00 98.31 119 ALA A O 1
ATOM 856 N N . ARG A 1 120 ? -11.650 0.869 1.931 1.00 98.50 120 ARG A N 1
ATOM 857 C CA . ARG A 1 120 ? -12.671 0.686 0.886 1.00 98.50 120 ARG A CA 1
ATOM 858 C C . ARG A 1 120 ? -12.729 1.849 -0.104 1.00 98.50 120 ARG A C 1
ATOM 860 O O . ARG A 1 120 ? -13.015 1.617 -1.274 1.00 98.50 120 ARG A O 1
ATOM 867 N N . ALA A 1 121 ? -12.477 3.072 0.355 1.00 98.19 121 ALA A N 1
ATOM 868 C CA . ALA A 1 121 ? -12.574 4.269 -0.471 1.00 98.19 121 ALA A CA 1
ATOM 869 C C . ALA A 1 121 ? -11.360 4.463 -1.396 1.00 98.19 121 ALA A C 1
ATOM 871 O O . ALA A 1 121 ? -11.537 4.807 -2.565 1.00 98.19 121 ALA A O 1
ATOM 872 N N . GLY A 1 122 ? -10.138 4.266 -0.887 1.00 97.88 122 GLY A N 1
ATOM 873 C CA . GLY A 1 122 ? -8.917 4.688 -1.583 1.00 97.88 122 GLY A CA 1
ATOM 874 C C . GLY A 1 122 ? -7.902 3.589 -1.894 1.00 97.88 122 GLY A C 1
ATOM 875 O O . GLY A 1 122 ? -7.160 3.712 -2.872 1.00 97.88 122 GLY A O 1
ATOM 876 N N . LEU A 1 123 ? -7.852 2.507 -1.109 1.00 98.62 123 LEU A N 1
ATOM 877 C CA . LEU A 1 123 ? -6.697 1.600 -1.121 1.00 98.62 123 LEU A CA 1
ATOM 878 C C . LEU A 1 123 ? -6.511 0.863 -2.449 1.00 98.62 123 LEU A C 1
ATOM 880 O O . LEU A 1 123 ? -5.377 0.734 -2.898 1.00 98.62 123 LEU A O 1
ATOM 884 N N . LEU A 1 124 ? -7.594 0.430 -3.104 1.00 98.69 124 LEU A N 1
ATOM 885 C CA . LEU A 1 124 ? -7.493 -0.260 -4.395 1.00 98.69 124 LEU A CA 1
ATOM 886 C C . LEU A 1 124 ? -6.867 0.651 -5.460 1.00 98.69 124 LEU A C 1
ATOM 888 O O . LEU A 1 124 ? -5.907 0.265 -6.120 1.00 98.69 124 LEU A O 1
ATOM 892 N N . ARG A 1 125 ? -7.373 1.885 -5.593 1.00 97.94 125 ARG A N 1
ATOM 893 C CA . ARG A 1 125 ? -6.856 2.875 -6.549 1.00 97.94 125 ARG A CA 1
ATOM 894 C C . ARG A 1 125 ? -5.387 3.195 -6.270 1.00 97.94 125 ARG A C 1
ATOM 896 O O . ARG A 1 125 ? -4.589 3.209 -7.203 1.00 97.94 125 ARG A O 1
ATOM 903 N N . THR A 1 126 ? -5.044 3.468 -5.012 1.00 98.56 126 THR A N 1
ATOM 904 C CA . THR A 1 126 ? -3.665 3.793 -4.626 1.00 98.56 126 THR A CA 1
ATOM 905 C C . THR A 1 126 ? -2.740 2.599 -4.866 1.00 98.56 126 THR A C 1
ATOM 907 O O . THR A 1 126 ? -1.692 2.764 -5.477 1.00 98.56 126 THR A O 1
ATOM 910 N N . GLY A 1 127 ? -3.154 1.382 -4.500 1.00 98.50 127 GLY A N 1
ATOM 911 C CA . GLY A 1 127 ? -2.393 0.159 -4.761 1.00 98.50 127 GLY A CA 1
ATOM 912 C C . GLY A 1 127 ? -2.096 -0.051 -6.248 1.00 98.50 127 GLY A C 1
ATOM 913 O O . GLY A 1 127 ? -0.943 -0.277 -6.603 1.00 98.50 127 GLY A O 1
ATOM 914 N N . LEU A 1 128 ? -3.099 0.100 -7.122 1.00 98.50 128 LEU A N 1
ATOM 915 C CA . LEU A 1 128 ? -2.916 0.010 -8.578 1.00 98.50 128 LEU A CA 1
ATOM 916 C C . LEU A 1 128 ? -1.908 1.046 -9.098 1.00 98.50 128 LEU A C 1
ATOM 918 O O . LEU A 1 128 ? -1.034 0.715 -9.896 1.00 98.50 128 LEU A O 1
ATOM 922 N N . HIS A 1 129 ? -2.010 2.294 -8.632 1.00 97.50 129 HIS A N 1
ATOM 923 C CA . HIS A 1 129 ? -1.110 3.373 -9.041 1.00 97.50 129 HIS A CA 1
ATOM 924 C C . HIS A 1 129 ? 0.344 3.084 -8.648 1.00 97.50 129 HIS A C 1
ATOM 926 O O . HIS A 1 129 ? 1.244 3.164 -9.482 1.00 97.50 129 HIS A O 1
ATOM 932 N N . GLU A 1 130 ? 0.580 2.689 -7.399 1.00 98.19 130 GLU A N 1
ATOM 933 C CA . GLU A 1 130 ? 1.940 2.428 -6.931 1.00 98.19 130 GLU A CA 1
ATOM 934 C C . GLU A 1 130 ? 2.532 1.135 -7.509 1.00 98.19 130 GLU A C 1
ATOM 936 O O . GLU A 1 130 ? 3.729 1.061 -7.790 1.00 98.19 130 GLU A O 1
ATOM 941 N N . MET A 1 131 ? 1.716 0.105 -7.745 1.00 98.12 131 MET A N 1
ATOM 942 C CA . MET A 1 131 ? 2.189 -1.115 -8.407 1.00 98.12 131 MET A CA 1
ATOM 943 C C . MET A 1 131 ? 2.482 -0.885 -9.891 1.00 98.12 131 MET A C 1
ATOM 945 O O . MET A 1 131 ? 3.422 -1.484 -10.414 1.00 98.12 131 MET A O 1
ATOM 949 N N . HIS A 1 132 ? 1.747 0.009 -10.561 1.00 96.88 132 HIS A N 1
ATOM 950 C CA . HIS A 1 132 ? 2.108 0.467 -11.900 1.00 96.88 132 HIS A CA 1
ATOM 951 C C . HIS A 1 132 ? 3.506 1.097 -11.897 1.00 96.88 132 HIS A C 1
ATOM 953 O O . HIS A 1 132 ? 4.352 0.700 -12.696 1.00 96.88 132 HIS A O 1
ATOM 959 N N . HIS A 1 133 ? 3.790 1.995 -10.950 1.00 95.75 133 HIS A N 1
ATOM 960 C CA . HIS A 1 133 ? 5.126 2.579 -10.785 1.00 95.75 133 HIS A CA 1
ATOM 961 C C . HIS A 1 133 ? 6.210 1.506 -10.613 1.00 95.75 133 HIS A C 1
ATOM 963 O O . HIS A 1 133 ? 7.221 1.532 -11.320 1.00 95.75 133 HIS A O 1
ATOM 969 N N . LEU A 1 134 ? 5.972 0.490 -9.773 1.00 96.38 134 LEU A N 1
ATOM 970 C CA . LEU A 1 134 ? 6.891 -0.647 -9.635 1.00 96.38 134 LEU A CA 1
ATOM 971 C C . LEU A 1 134 ? 7.084 -1.430 -10.938 1.00 96.38 134 LEU A C 1
ATOM 973 O O . LEU A 1 134 ? 8.219 -1.745 -11.290 1.00 96.38 134 LEU A O 1
ATOM 977 N N . ALA A 1 135 ? 6.004 -1.736 -11.660 1.00 95.81 135 ALA A N 1
ATOM 978 C CA . ALA A 1 135 ? 6.060 -2.474 -12.922 1.00 95.81 135 ALA A CA 1
ATOM 979 C C . ALA A 1 135 ? 6.815 -1.717 -14.025 1.00 95.81 135 ALA A C 1
ATOM 981 O O . ALA A 1 135 ? 7.370 -2.333 -14.942 1.00 95.81 135 ALA A O 1
ATOM 982 N N . ARG A 1 136 ? 6.817 -0.383 -13.950 1.00 92.88 136 ARG A N 1
ATOM 983 C CA . ARG A 1 136 ? 7.574 0.489 -14.851 1.00 92.88 1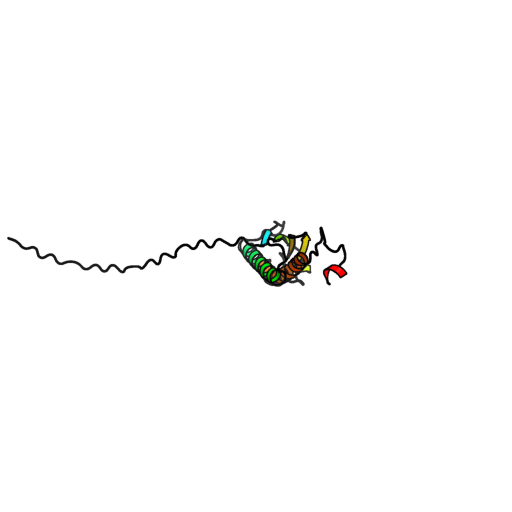36 ARG A CA 1
ATOM 984 C C . ARG A 1 136 ? 9.027 0.635 -14.418 1.00 92.88 136 ARG A C 1
ATOM 986 O O . ARG A 1 136 ? 9.868 0.838 -15.277 1.00 92.88 136 ARG A O 1
ATOM 993 N N . GLY A 1 137 ? 9.341 0.490 -13.130 1.00 92.25 137 GLY A N 1
ATOM 994 C CA . GLY A 1 137 ? 10.660 0.813 -12.571 1.00 92.25 137 GLY A CA 1
ATOM 995 C C . GLY A 1 137 ? 10.785 2.281 -12.142 1.00 92.25 137 GLY A C 1
ATOM 996 O O . GLY A 1 137 ? 11.895 2.809 -12.036 1.00 92.25 137 GLY A O 1
ATOM 997 N N . TRP A 1 138 ? 9.649 2.945 -11.913 1.00 92.62 138 TRP A N 1
ATOM 998 C CA . TRP A 1 138 ? 9.556 4.298 -11.376 1.00 92.62 138 TRP A CA 1
ATOM 999 C C . TRP A 1 138 ? 9.495 4.233 -9.857 1.00 92.62 138 TRP A C 1
ATOM 1001 O O . TRP A 1 138 ? 8.458 3.970 -9.263 1.00 92.62 138 TRP A O 1
ATOM 1011 N N . THR A 1 139 ? 10.630 4.442 -9.211 1.00 92.94 139 THR A N 1
ATOM 1012 C CA . THR A 1 139 ? 10.744 4.348 -7.754 1.00 92.94 139 THR A CA 1
ATOM 1013 C C . THR A 1 139 ? 11.467 5.561 -7.189 1.00 92.94 139 THR A C 1
ATOM 1015 O O . THR A 1 139 ? 12.151 6.283 -7.918 1.00 92.94 139 THR A O 1
ATOM 1018 N N . ILE A 1 140 ? 11.304 5.816 -5.889 1.00 91.31 140 ILE A N 1
ATOM 1019 C CA . ILE A 1 140 ? 12.047 6.875 -5.190 1.00 91.31 140 ILE A CA 1
ATOM 1020 C C . ILE A 1 140 ? 13.541 6.537 -5.144 1.00 91.31 140 ILE A C 1
ATOM 1022 O O . ILE A 1 140 ? 14.387 7.353 -5.505 1.00 91.31 140 ILE A O 1
ATOM 1026 N N . GLU A 1 141 ? 13.863 5.314 -4.741 1.00 91.62 141 GLU A N 1
ATOM 1027 C CA . GLU A 1 141 ? 15.214 4.768 -4.702 1.00 91.62 141 GLU A CA 1
ATOM 1028 C C . GLU A 1 141 ? 15.424 3.826 -5.886 1.00 91.62 141 GLU A C 1
ATOM 1030 O O . GLU A 1 141 ? 14.524 3.077 -6.264 1.00 91.62 141 GLU A O 1
ATOM 1035 N N . ASN A 1 142 ? 16.628 3.836 -6.465 1.00 88.06 142 ASN A N 1
ATOM 1036 C CA . ASN A 1 142 ? 17.001 2.968 -7.590 1.00 88.06 142 ASN A CA 1
ATOM 1037 C C . ASN A 1 142 ? 16.073 3.095 -8.817 1.00 88.06 142 ASN A C 1
ATOM 1039 O O . ASN A 1 142 ? 15.813 2.106 -9.499 1.00 88.06 142 ASN A O 1
ATOM 1043 N N . ASN A 1 143 ? 15.594 4.311 -9.101 1.00 85.31 143 ASN A N 1
ATOM 1044 C CA . ASN A 1 143 ? 14.772 4.603 -10.275 1.00 85.31 143 ASN A CA 1
ATOM 1045 C C . ASN A 1 143 ? 15.505 4.232 -11.575 1.00 85.31 143 ASN A C 1
ATOM 1047 O O . ASN A 1 143 ? 16.634 4.682 -11.793 1.00 85.31 143 ASN A O 1
ATOM 1051 N N . ALA A 1 144 ? 14.855 3.478 -12.463 1.00 84.44 144 ALA A N 1
ATOM 1052 C CA . ALA A 1 144 ? 15.455 3.038 -13.725 1.00 84.44 144 ALA A CA 1
ATOM 1053 C C . ALA A 1 144 ? 15.672 4.171 -14.752 1.00 84.44 144 ALA A C 1
ATOM 1055 O O . ALA A 1 144 ? 16.405 3.98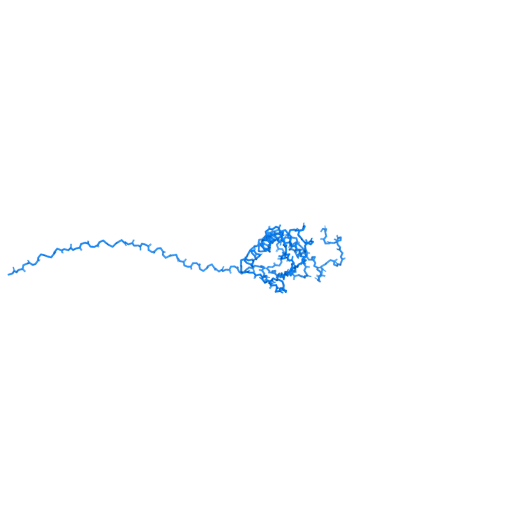3 -15.722 1.00 84.44 144 ALA A O 1
ATOM 1056 N N . TYR A 1 145 ? 15.068 5.345 -14.545 1.00 82.19 145 TYR A N 1
ATOM 1057 C CA . TYR A 1 145 ? 15.028 6.441 -15.520 1.00 82.19 145 TYR A CA 1
ATOM 1058 C C . TYR A 1 145 ? 15.595 7.772 -14.995 1.00 82.19 145 TYR A C 1
ATOM 1060 O O . TYR A 1 145 ? 15.592 8.769 -15.716 1.00 82.19 145 TYR A O 1
ATOM 1068 N N . GLY A 1 146 ? 16.105 7.802 -13.760 1.00 72.88 146 GLY A N 1
ATOM 1069 C CA . GLY A 1 146 ? 16.573 9.029 -13.107 1.00 72.88 146 GLY A CA 1
ATOM 1070 C C . GLY A 1 146 ? 15.440 9.894 -12.521 1.00 72.88 146 GLY A C 1
ATOM 1071 O O . GLY A 1 146 ? 14.272 9.510 -12.556 1.00 72.88 146 GLY A O 1
ATOM 1072 N N . PRO A 1 147 ? 15.764 11.046 -11.906 1.00 69.06 147 PRO A N 1
ATOM 1073 C CA . PRO A 1 147 ? 14.782 11.879 -11.209 1.00 69.06 147 PRO A CA 1
ATOM 1074 C C . PRO A 1 147 ? 13.921 12.722 -12.170 1.00 69.06 147 PRO A C 1
ATOM 1076 O O . PRO A 1 147 ? 14.439 13.308 -13.117 1.00 69.06 147 PRO A O 1
ATOM 1079 N N . GLY A 1 148 ? 12.622 12.873 -11.874 1.00 64.75 148 GLY A N 1
ATOM 1080 C CA . GLY A 1 148 ? 11.744 13.861 -12.523 1.00 64.75 148 GLY A CA 1
ATOM 1081 C C . GLY A 1 148 ? 10.307 13.387 -12.774 1.00 64.75 148 GLY A C 1
ATOM 1082 O O . GLY A 1 148 ? 10.080 12.294 -13.283 1.00 64.75 148 GLY A O 1
ATOM 1083 N N . ILE A 1 149 ? 9.316 14.240 -12.478 1.00 57.00 149 ILE A N 1
ATOM 1084 C CA . ILE A 1 149 ? 7.885 13.903 -12.627 1.00 57.00 149 ILE A CA 1
ATOM 1085 C C . ILE A 1 149 ? 7.461 13.683 -14.087 1.00 57.00 149 ILE A C 1
ATOM 1087 O O . ILE A 1 149 ? 6.576 12.880 -14.354 1.00 57.00 149 ILE A O 1
ATOM 1091 N N . ALA A 1 150 ? 8.129 14.347 -15.038 1.00 59.78 150 ALA A N 1
ATOM 1092 C CA . ALA A 1 150 ? 7.866 14.183 -16.468 1.00 59.78 150 ALA A CA 1
ATOM 1093 C C . ALA A 1 150 ? 8.176 12.763 -16.972 1.00 59.78 150 ALA A C 1
ATOM 1095 O O . ALA A 1 150 ? 7.637 12.343 -17.986 1.00 59.78 150 ALA A O 1
ATOM 1096 N N . ILE A 1 151 ? 9.034 12.034 -16.257 1.00 58.38 151 ILE A N 1
ATOM 1097 C CA . ILE A 1 151 ? 9.426 10.665 -16.589 1.00 58.38 151 ILE A CA 1
ATOM 1098 C C . ILE A 1 151 ? 8.463 9.660 -15.945 1.00 58.38 151 ILE A C 1
ATOM 1100 O O . ILE A 1 151 ? 8.136 8.655 -16.560 1.00 58.38 151 ILE A O 1
ATOM 1104 N N . ALA A 1 152 ? 7.962 9.959 -14.743 1.00 51.44 152 ALA A N 1
ATOM 1105 C CA . ALA A 1 152 ? 7.033 9.107 -13.996 1.00 51.44 152 ALA A CA 1
ATOM 1106 C C . ALA A 1 152 ? 5.566 9.175 -14.477 1.00 51.44 152 ALA A C 1
ATOM 1108 O O . ALA A 1 152 ? 4.708 8.494 -13.925 1.00 51.44 152 ALA A O 1
ATOM 1109 N N . ALA A 1 153 ? 5.253 10.032 -15.453 1.00 48.91 153 ALA A N 1
ATOM 1110 C CA . ALA A 1 153 ? 3.900 10.231 -15.980 1.00 48.91 153 ALA A CA 1
ATOM 1111 C C . ALA A 1 153 ? 3.761 9.875 -17.478 1.00 48.91 153 ALA A C 1
ATOM 1113 O O . ALA A 1 153 ? 2.716 10.172 -18.059 1.00 48.91 153 ALA A O 1
ATOM 1114 N N . ALA A 1 154 ? 4.801 9.292 -18.098 1.00 46.16 154 ALA A N 1
ATOM 1115 C CA . ALA A 1 154 ? 4.929 9.088 -19.549 1.00 46.16 154 ALA A CA 1
ATOM 1116 C C . ALA A 1 154 ? 4.746 7.635 -20.037 1.00 46.16 154 ALA A C 1
ATOM 1118 O O . ALA A 1 154 ? 5.290 6.679 -19.431 1.00 46.16 154 ALA A O 1
#

pLDDT: mean 82.93, std 21.69, range [37.12, 98.75]

Secondary structure (DSSP, 8-state):
-----PPPP----------------------SEEEEEPPPSS----HHHHHHHHHHHHHHHHHHHHH-TTS-S-EEEEEEEE--GGGGGGTSEEEEEEETTEEEEEEETTSTTHHHHHIIIIIHHHHHHHHHHHHHT--SSS-TT-S-HHHHT-

Foldseek 3Di:
DDDDDDDDDDDDDDDPPPPPPPPPPPPPPPQLEAEDEDDDPVDDDDPVLVVLLSVLLSVLVVVLCVVQVQQDSHAYEYEAEDQDCVCLVQLQKAWAAAFQRYIYIYGYQPHVVGRSSSSVRHSNVRSNLRSNCNSQQNHPPRRPPDDDPVVSVD

Sequence (154 aa):
MFKALSLALVLGATGTTTVALAGQQVVGAQSAVAVSFQAGETHDYTASERALISDILNQAYQITKADFPQLADAISVELHPINRPGVDALGGVTGRAQRPGVLVLEMSVTYPGGPEAAARAGLLRTGLHEMHHLARGWTIENNAYGPGIAIAAA

Radius of gyration: 26.85 Å; chains: 1; bounding box: 57×97×44 Å